Protein AF-A0A3B9CPL5-F1 (afdb_monomer_lite)

Secondary structure (DSSP, 8-state):
--PPP------------------PPPSSSTT-SSSS-----HHHHHHHHHHHHHHHHHGGGGTT-EEEEESHHHHHT-TTGGGTTTT--EEEEE-TT-----

pLDDT: mean 86.82, std 16.68, range [44.97, 98.5]

Foldseek 3Di:
DDDDDDDPDDPDDDPDPPDPPQQADDPDCPPPPFADDDDDDPVQRVQRRVLVNVCVVCVVVQVQAAEDEEEPVLVVCDQCSVCPPPPGRHGRSYYHPDDDRD

Sequence (102 aa):
MFRLPIVLLTASLLTVPVSAQDFELPATDDGLPGAGPIRRYDWFTNLWKRKRRQFADEAPKQEGAVVFLGDSITQGWGQDFRGAFGDLLTANRGISGDTTRG

Structure (mmCIF, N/CA/C/O backbone):
data_AF-A0A3B9CPL5-F1
#
_entry.id   AF-A0A3B9CPL5-F1
#
loop_
_atom_site.group_PDB
_atom_site.id
_atom_site.type_symbol
_atom_site.label_atom_id
_atom_site.label_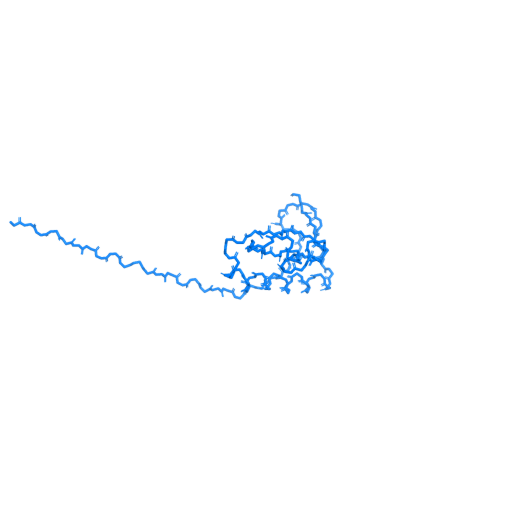alt_id
_atom_site.label_comp_id
_atom_site.label_asym_id
_atom_site.label_entity_id
_atom_site.label_seq_id
_atom_site.pdbx_PDB_ins_code
_atom_site.Cartn_x
_atom_site.Cartn_y
_atom_site.Cartn_z
_atom_site.occupancy
_atom_site.B_iso_or_equiv
_atom_site.auth_seq_id
_atom_site.auth_comp_id
_atom_site.auth_asym_id
_atom_site.auth_atom_id
_atom_site.pdbx_PDB_model_num
ATOM 1 N N . MET A 1 1 ? -8.598 -50.428 43.047 1.00 49.47 1 MET A N 1
ATOM 2 C CA . MET A 1 1 ? -7.229 -50.215 42.531 1.00 49.47 1 MET A CA 1
ATOM 3 C C . MET A 1 1 ? -7.374 -49.845 41.066 1.00 49.47 1 MET A C 1
ATOM 5 O O . MET A 1 1 ? -7.965 -50.652 40.381 1.00 49.47 1 MET A O 1
ATOM 9 N N . PHE A 1 2 ? -7.021 -48.616 40.665 1.00 44.97 2 PHE A N 1
ATOM 10 C CA . PHE A 1 2 ? -6.673 -48.133 39.306 1.00 44.97 2 PHE A CA 1
ATOM 11 C C . PHE A 1 2 ? -6.853 -46.601 39.284 1.00 44.97 2 PHE A C 1
ATOM 13 O O . PHE A 1 2 ? -7.963 -46.092 39.180 1.00 44.97 2 PHE A O 1
ATOM 20 N N . ARG A 1 3 ? -5.750 -45.861 39.468 1.00 50.53 3 ARG A N 1
ATOM 21 C CA . ARG A 1 3 ? -5.668 -44.408 39.245 1.00 50.53 3 ARG A CA 1
ATOM 22 C C . ARG A 1 3 ? -5.059 -44.197 37.857 1.00 50.53 3 ARG A C 1
ATOM 24 O O . ARG A 1 3 ? -3.941 -44.651 37.636 1.00 50.53 3 ARG A O 1
ATOM 31 N N . LEU A 1 4 ? -5.777 -43.546 36.938 1.00 49.66 4 LEU A N 1
ATOM 32 C CA . LEU A 1 4 ? -5.204 -43.101 35.661 1.00 49.66 4 LEU A CA 1
ATOM 33 C C . LEU A 1 4 ? -4.254 -41.909 35.897 1.00 49.66 4 LEU A C 1
ATOM 35 O O . LEU A 1 4 ? -4.619 -41.008 36.657 1.00 49.66 4 LEU A O 1
ATOM 39 N N . PRO A 1 5 ? -3.077 -41.853 35.248 1.00 57.62 5 PRO A N 1
ATOM 40 C CA . PRO A 1 5 ? -2.231 -40.671 35.274 1.00 57.62 5 PRO A CA 1
ATOM 41 C C . PRO A 1 5 ? -2.754 -39.640 34.263 1.00 57.62 5 PRO A C 1
ATOM 43 O O . PRO A 1 5 ? -2.905 -39.931 33.078 1.00 57.62 5 PRO A O 1
ATOM 46 N N . ILE A 1 6 ? -3.029 -38.424 34.734 1.00 64.44 6 ILE A N 1
ATOM 47 C CA . ILE A 1 6 ? -3.262 -37.260 33.874 1.00 64.44 6 ILE A CA 1
ATOM 48 C C . ILE A 1 6 ? -1.894 -36.827 33.340 1.00 64.44 6 ILE A C 1
ATOM 50 O O . ILE A 1 6 ? -1.050 -36.348 34.096 1.00 64.44 6 ILE A O 1
ATOM 54 N N . VAL A 1 7 ? -1.661 -37.024 32.045 1.00 56.59 7 VAL A N 1
ATOM 55 C CA . VAL A 1 7 ? -0.486 -36.497 31.342 1.00 56.59 7 VAL A CA 1
ATOM 56 C C . VAL A 1 7 ? -0.776 -35.035 30.996 1.00 56.59 7 VAL A C 1
ATOM 58 O O . VAL A 1 7 ? -1.617 -34.757 30.144 1.00 56.59 7 VAL A O 1
ATOM 61 N N . LEU A 1 8 ? -0.110 -34.093 31.673 1.00 52.16 8 LEU A N 1
ATOM 62 C CA . LEU A 1 8 ? -0.112 -32.685 31.266 1.00 52.16 8 LEU A CA 1
ATOM 63 C C . LEU A 1 8 ? 0.716 -32.547 29.982 1.00 52.16 8 LEU A C 1
ATOM 65 O O . LEU A 1 8 ? 1.943 -32.606 30.016 1.00 52.16 8 LEU A O 1
ATOM 69 N N . LEU A 1 9 ? 0.041 -32.351 28.851 1.00 52.50 9 LEU A N 1
ATOM 70 C CA . LEU A 1 9 ? 0.677 -31.970 27.597 1.00 52.50 9 LEU A CA 1
ATOM 71 C C . LEU A 1 9 ? 0.952 -30.460 27.639 1.00 52.50 9 LEU A C 1
ATOM 73 O O . LEU A 1 9 ? 0.068 -29.643 27.393 1.00 52.50 9 LEU A O 1
ATOM 77 N N . THR A 1 10 ? 2.170 -30.071 28.004 1.00 57.53 10 THR A N 1
ATOM 78 C CA . THR A 1 10 ? 2.613 -28.677 27.904 1.00 57.53 10 THR A CA 1
ATOM 79 C C . THR A 1 10 ? 2.814 -28.328 26.431 1.00 57.53 10 THR A C 1
ATOM 81 O O . THR A 1 10 ? 3.768 -28.791 25.807 1.00 57.53 10 THR A O 1
ATOM 84 N N . ALA A 1 11 ? 1.918 -27.523 25.863 1.00 58.88 11 ALA A N 1
ATOM 85 C CA . ALA A 1 11 ? 2.119 -26.927 24.550 1.00 58.88 11 ALA A CA 1
ATOM 86 C C . ALA A 1 11 ? 3.240 -25.877 24.646 1.00 58.88 11 ALA A C 1
ATOM 88 O O . ALA A 1 11 ? 3.024 -24.763 25.121 1.00 58.88 11 ALA A O 1
ATOM 89 N N . SER A 1 12 ? 4.457 -26.236 24.235 1.00 63.38 12 SER A N 1
ATOM 90 C CA . SER A 1 12 ? 5.524 -25.258 24.018 1.00 63.38 12 SER A CA 1
ATOM 91 C C . SER A 1 12 ? 5.146 -24.375 22.831 1.00 63.38 12 SER A C 1
ATOM 93 O O . SER A 1 12 ? 5.097 -24.837 21.692 1.00 63.38 12 SER A O 1
ATOM 95 N N . LEU A 1 13 ? 4.875 -23.099 23.103 1.00 60.69 13 LEU A N 1
ATOM 96 C CA . LEU A 1 13 ? 4.741 -22.069 22.080 1.00 60.69 13 LEU A CA 1
ATOM 97 C C . LEU A 1 13 ? 6.107 -21.904 21.401 1.00 60.69 13 LEU A C 1
ATOM 99 O O . LEU A 1 13 ? 7.042 -21.363 21.988 1.00 60.69 13 LEU A O 1
ATOM 103 N N . LEU A 1 14 ? 6.238 -22.418 20.179 1.00 56.34 14 LEU A N 1
ATOM 104 C CA . LEU A 1 14 ? 7.375 -22.124 19.315 1.00 56.34 14 LEU A CA 1
ATOM 105 C C . LEU A 1 14 ? 7.297 -20.646 18.928 1.00 56.34 14 LEU A C 1
ATOM 107 O O . LEU A 1 14 ? 6.504 -20.258 18.071 1.00 56.34 14 LEU A O 1
ATOM 111 N N . THR A 1 15 ? 8.112 -19.813 19.567 1.00 52.50 15 THR A N 1
ATOM 112 C CA . THR A 1 15 ? 8.316 -18.428 19.145 1.00 52.50 15 THR A CA 1
ATOM 113 C C . THR A 1 15 ? 9.110 -18.456 17.844 1.00 52.50 15 THR A C 1
ATOM 115 O O . THR A 1 15 ? 10.333 -18.590 17.851 1.00 52.50 15 THR A O 1
ATOM 118 N N . VAL A 1 16 ? 8.418 -18.393 16.706 1.00 52.16 16 VAL A N 1
ATOM 119 C CA . VAL A 1 16 ? 9.075 -18.213 15.408 1.00 52.16 16 VAL A CA 1
ATOM 120 C C . VAL A 1 16 ? 9.706 -16.820 15.427 1.00 52.16 16 VAL A C 1
ATOM 122 O O . VAL A 1 16 ? 8.975 -15.842 15.606 1.00 52.16 16 VAL A O 1
ATOM 125 N N . PRO A 1 17 ? 11.038 -16.686 15.287 1.00 49.16 17 PRO A N 1
ATOM 126 C CA . PRO A 1 17 ? 11.643 -15.373 15.176 1.00 49.16 17 PRO A CA 1
ATOM 127 C C . PRO A 1 17 ? 11.069 -14.718 13.923 1.00 49.16 17 PRO A C 1
ATOM 129 O O . PRO A 1 17 ? 11.199 -15.247 12.817 1.00 49.16 17 PRO A O 1
ATOM 132 N N . VAL A 1 18 ? 10.405 -13.576 14.096 1.00 51.22 18 VAL A N 1
ATOM 133 C CA . VAL A 1 18 ? 10.035 -12.714 12.977 1.00 51.22 18 VAL A CA 1
ATOM 134 C C . VAL A 1 18 ? 11.354 -12.255 12.369 1.00 51.22 18 VAL A C 1
ATOM 136 O O . VAL A 1 18 ? 12.007 -11.348 12.880 1.00 51.22 18 VAL A O 1
ATOM 139 N N . SER A 1 19 ? 11.791 -12.950 11.317 1.00 51.81 19 SER A N 1
ATOM 140 C CA . SER A 1 19 ? 12.840 -12.461 10.431 1.00 51.81 19 SER A CA 1
ATOM 141 C C . SER A 1 19 ? 12.478 -11.021 10.082 1.00 51.81 19 SER A C 1
ATOM 143 O O . SER A 1 19 ? 11.320 -10.753 9.751 1.00 51.81 19 SER A O 1
ATOM 145 N N . ALA A 1 20 ? 13.431 -10.096 10.217 1.00 56.78 20 ALA A N 1
ATOM 146 C CA . ALA A 1 20 ? 13.276 -8.750 9.694 1.00 56.78 20 ALA A CA 1
ATOM 147 C C . ALA A 1 20 ? 12.960 -8.902 8.204 1.00 56.78 20 ALA A C 1
ATOM 149 O O . ALA A 1 20 ? 13.843 -9.216 7.412 1.00 56.78 20 ALA A O 1
ATOM 150 N N . GLN A 1 21 ? 11.677 -8.812 7.853 1.00 63.75 21 GLN A N 1
ATOM 151 C CA . GLN A 1 21 ? 11.228 -9.053 6.494 1.00 63.75 21 GLN A CA 1
ATOM 152 C C . GLN A 1 21 ? 11.805 -7.927 5.646 1.00 63.75 21 GLN A C 1
ATOM 154 O O . GLN A 1 21 ? 11.334 -6.788 5.678 1.00 63.75 21 GLN A O 1
ATOM 159 N N . ASP A 1 22 ? 12.874 -8.233 4.921 1.00 80.88 22 ASP A N 1
ATOM 160 C CA . ASP A 1 22 ? 13.378 -7.344 3.896 1.00 80.88 22 ASP A CA 1
ATOM 161 C C . ASP A 1 22 ? 12.409 -7.435 2.722 1.00 80.88 22 ASP A C 1
ATOM 163 O O . ASP A 1 22 ? 12.427 -8.362 1.917 1.00 80.88 22 ASP A O 1
ATOM 167 N N . PHE A 1 23 ? 11.488 -6.472 2.681 1.00 90.75 23 PHE A N 1
ATOM 168 C CA . PHE A 1 23 ? 10.456 -6.335 1.656 1.00 90.75 23 PHE A CA 1
ATOM 169 C C . PHE A 1 23 ? 11.020 -5.855 0.312 1.00 90.75 23 PHE A C 1
ATOM 171 O O . PHE A 1 23 ? 10.467 -4.947 -0.308 1.00 90.75 23 PHE A O 1
ATOM 178 N N . GLU A 1 24 ? 12.141 -6.424 -0.115 1.00 92.25 24 GLU A N 1
ATOM 179 C CA . GLU A 1 24 ? 12.752 -6.140 -1.407 1.00 92.25 24 GLU A CA 1
ATOM 180 C C . GLU A 1 24 ? 11.894 -6.697 -2.545 1.00 92.25 24 GLU A C 1
ATOM 182 O O . GLU A 1 24 ? 11.263 -7.751 -2.425 1.00 92.25 24 GLU A O 1
ATOM 187 N N . LEU A 1 25 ? 11.871 -5.977 -3.667 1.00 91.56 25 LEU A N 1
ATOM 188 C CA . LEU A 1 25 ? 11.304 -6.515 -4.898 1.00 91.56 25 LEU A CA 1
ATOM 189 C C . LEU A 1 25 ? 12.298 -7.505 -5.520 1.00 91.56 25 LEU A C 1
ATOM 191 O O . LEU A 1 25 ? 13.492 -7.202 -5.583 1.00 91.56 25 LEU A O 1
ATOM 195 N N . PRO A 1 26 ? 11.835 -8.656 -6.036 1.00 91.12 26 PRO A N 1
ATOM 196 C CA . PRO A 1 26 ? 12.687 -9.561 -6.798 1.00 91.12 26 PRO A CA 1
ATOM 197 C C . PRO A 1 26 ? 13.327 -8.849 -7.997 1.00 91.12 26 PRO A C 1
ATOM 199 O O . PRO A 1 26 ? 12.663 -8.084 -8.706 1.00 91.12 26 PRO A O 1
ATOM 202 N N . ALA A 1 27 ? 14.610 -9.123 -8.246 1.00 92.19 27 ALA A N 1
ATOM 203 C CA . ALA A 1 27 ? 15.373 -8.482 -9.319 1.00 92.19 27 ALA A CA 1
ATOM 204 C C . ALA A 1 27 ? 14.819 -8.801 -10.719 1.00 92.19 27 ALA A C 1
ATOM 206 O O . ALA A 1 27 ? 14.856 -7.946 -11.603 1.00 92.19 27 ALA A O 1
ATOM 207 N N . THR A 1 28 ? 14.265 -10.002 -10.905 1.00 93.00 28 THR A N 1
ATOM 208 C CA . THR A 1 28 ? 13.644 -10.455 -12.156 1.00 93.00 28 THR A CA 1
ATOM 209 C C . THR A 1 28 ? 12.230 -10.975 -11.905 1.00 93.00 28 THR A C 1
ATOM 211 O O . THR A 1 28 ? 11.782 -11.080 -10.762 1.00 93.00 28 THR A O 1
ATOM 214 N N . ASP A 1 29 ? 11.504 -11.236 -12.989 1.00 92.75 29 ASP A N 1
ATOM 215 C CA . ASP A 1 29 ? 10.171 -11.845 -12.951 1.00 92.75 29 ASP A CA 1
ATOM 216 C C . ASP A 1 29 ? 10.235 -13.383 -12.876 1.00 92.75 29 ASP A C 1
ATOM 218 O O . ASP A 1 29 ? 9.199 -14.036 -12.755 1.00 92.75 29 ASP A O 1
ATOM 222 N N . ASP A 1 30 ? 11.436 -13.969 -12.932 1.00 93.31 30 ASP A N 1
ATOM 223 C CA . ASP A 1 30 ? 11.622 -15.418 -12.948 1.00 93.31 30 ASP A CA 1
ATOM 224 C C . ASP A 1 30 ? 11.062 -16.050 -11.671 1.00 93.31 30 ASP A C 1
ATOM 226 O O . ASP A 1 30 ? 11.402 -15.668 -10.551 1.00 93.31 30 ASP A O 1
ATOM 230 N N . GLY A 1 31 ? 10.184 -17.038 -11.846 1.00 91.44 31 GLY A N 1
ATOM 231 C CA . GLY A 1 31 ? 9.535 -17.732 -10.735 1.00 91.44 31 GLY A CA 1
ATOM 232 C C . GLY A 1 31 ? 8.412 -16.946 -10.049 1.00 91.44 31 GLY A C 1
ATOM 233 O O . GLY A 1 31 ? 7.829 -17.463 -9.096 1.00 91.44 31 GLY A O 1
ATOM 234 N N . LEU A 1 32 ? 8.068 -15.739 -10.517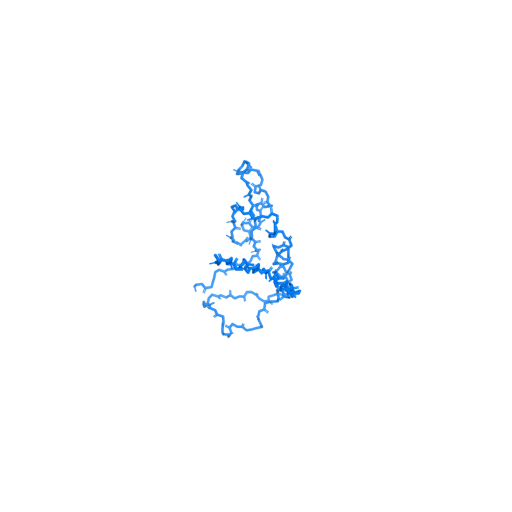 1.00 92.06 32 LEU A N 1
ATOM 235 C CA . LEU A 1 32 ? 6.916 -14.999 -10.003 1.00 92.06 32 LEU A CA 1
ATOM 236 C C . LEU A 1 32 ? 5.629 -15.396 -10.738 1.00 92.06 32 LEU A C 1
ATOM 238 O O . LEU A 1 32 ? 5.637 -15.535 -11.962 1.00 92.06 32 LEU A O 1
ATOM 242 N N . PRO A 1 33 ? 4.500 -15.546 -10.021 1.00 92.81 33 PRO A N 1
ATOM 243 C CA . PRO A 1 33 ? 3.213 -15.769 -10.660 1.00 92.81 33 PRO A CA 1
ATOM 244 C C . PRO A 1 33 ? 2.758 -14.529 -11.446 1.00 92.81 33 PRO A C 1
ATOM 246 O O . PRO A 1 33 ? 3.082 -13.383 -11.105 1.00 92.81 33 PRO A O 1
ATOM 249 N N . GLY A 1 34 ? 1.965 -14.782 -12.486 1.00 92.00 34 GLY A N 1
ATOM 250 C CA . GLY A 1 34 ? 1.414 -13.759 -13.370 1.00 92.00 34 GLY A CA 1
ATOM 251 C C . GLY A 1 34 ? 2.434 -13.156 -14.344 1.00 92.00 34 GLY A C 1
ATOM 252 O O . GLY A 1 34 ? 3.648 -13.220 -14.145 1.00 92.00 34 GLY A O 1
ATOM 253 N N . ALA A 1 35 ? 1.922 -12.554 -15.416 1.00 91.25 35 ALA A N 1
ATOM 254 C CA . ALA A 1 35 ? 2.693 -11.977 -16.520 1.00 91.25 35 ALA A CA 1
ATOM 255 C C . ALA A 1 35 ? 2.656 -10.436 -16.576 1.00 91.25 35 ALA A C 1
ATOM 257 O O . ALA A 1 35 ? 3.334 -9.830 -17.405 1.00 91.25 35 ALA A O 1
ATOM 258 N N . GLY A 1 36 ? 1.847 -9.785 -15.736 1.00 89.50 36 GLY A N 1
ATOM 259 C CA . GLY A 1 36 ? 1.782 -8.325 -15.678 1.00 89.50 36 GLY A CA 1
ATOM 260 C C . GLY A 1 36 ? 3.077 -7.715 -15.130 1.00 89.50 36 GLY A C 1
ATOM 261 O O . GLY A 1 36 ? 3.792 -8.361 -14.366 1.00 89.50 36 GLY A O 1
ATOM 262 N N . PRO A 1 37 ? 3.406 -6.471 -15.499 1.00 90.00 37 PRO A N 1
ATOM 263 C CA . PRO A 1 37 ? 4.696 -5.871 -15.175 1.00 90.00 37 PRO A CA 1
ATOM 264 C C . PRO A 1 37 ? 4.878 -5.634 -13.668 1.00 90.00 37 PRO A C 1
ATOM 266 O O . PRO A 1 37 ? 3.925 -5.326 -12.956 1.00 90.00 37 PRO A O 1
ATOM 269 N N . ILE A 1 38 ? 6.126 -5.699 -13.194 1.00 92.25 38 ILE A N 1
ATOM 270 C CA . ILE A 1 38 ? 6.547 -5.106 -11.914 1.00 92.25 38 ILE A CA 1
ATOM 271 C C . ILE A 1 38 ? 7.395 -3.876 -12.210 1.00 92.25 38 ILE A C 1
ATOM 273 O O . ILE A 1 38 ? 8.394 -3.940 -12.932 1.00 92.25 38 ILE A O 1
ATOM 277 N N . ARG A 1 39 ? 7.021 -2.742 -11.617 1.00 93.94 39 ARG A N 1
ATOM 278 C CA . ARG A 1 39 ? 7.838 -1.528 -11.672 1.00 93.94 39 ARG A CA 1
ATOM 279 C C . ARG A 1 39 ? 9.071 -1.711 -10.791 1.00 93.94 39 ARG A C 1
ATOM 281 O O . ARG A 1 39 ? 8.958 -2.142 -9.652 1.00 93.94 39 ARG A O 1
ATOM 288 N N . ARG A 1 40 ? 10.245 -1.344 -11.305 1.00 94.56 40 ARG A N 1
ATOM 289 C CA . ARG A 1 40 ? 11.528 -1.408 -10.574 1.00 94.56 40 ARG A CA 1
ATOM 290 C C . ARG A 1 40 ? 12.300 -0.093 -10.609 1.00 94.56 40 ARG A C 1
ATOM 292 O O . ARG A 1 40 ? 13.514 -0.070 -10.468 1.00 94.56 40 ARG A O 1
ATOM 299 N N . TYR A 1 41 ? 11.597 1.013 -10.829 1.00 95.75 41 TYR A N 1
ATOM 300 C CA . TYR A 1 41 ? 12.193 2.335 -10.672 1.00 95.75 41 TYR A CA 1
ATOM 301 C C . TYR A 1 41 ? 12.522 2.573 -9.198 1.00 95.75 41 TYR A C 1
ATOM 303 O O . TYR A 1 41 ? 11.710 2.228 -8.340 1.00 95.75 41 TYR A O 1
ATOM 311 N N . ASP A 1 42 ? 13.646 3.230 -8.908 1.00 96.56 42 ASP A N 1
ATOM 312 C CA . ASP A 1 42 ? 14.119 3.464 -7.535 1.00 96.56 42 ASP A CA 1
ATOM 313 C C . ASP A 1 42 ? 13.038 4.048 -6.621 1.00 96.56 42 ASP A C 1
ATOM 315 O O . ASP A 1 42 ? 12.868 3.625 -5.476 1.00 96.56 42 ASP A O 1
ATOM 319 N N . TRP A 1 43 ? 12.252 5.001 -7.128 1.00 96.62 43 TRP A N 1
ATOM 320 C CA . TRP A 1 43 ? 11.163 5.609 -6.364 1.00 96.62 43 TRP A CA 1
ATOM 321 C C . TRP A 1 43 ? 10.082 4.589 -5.966 1.00 96.62 43 TRP A C 1
ATOM 323 O O . TRP A 1 43 ? 9.547 4.674 -4.859 1.00 96.62 43 TRP A O 1
ATOM 333 N N . PHE A 1 44 ? 9.772 3.624 -6.839 1.00 97.12 44 PHE A N 1
ATOM 334 C CA . PHE A 1 44 ? 8.755 2.604 -6.594 1.00 97.12 44 PHE A CA 1
ATOM 335 C C . PHE A 1 44 ? 9.288 1.524 -5.659 1.00 97.12 44 PHE A C 1
ATOM 337 O O . PHE A 1 44 ? 8.615 1.202 -4.688 1.00 97.12 44 PHE A O 1
ATOM 344 N N . THR A 1 45 ? 10.511 1.034 -5.872 1.00 96.00 45 THR A N 1
ATOM 345 C CA . THR A 1 45 ? 11.147 0.048 -4.982 1.00 96.00 45 THR A CA 1
ATOM 346 C C . THR A 1 45 ? 11.232 0.577 -3.547 1.00 96.00 45 THR A C 1
ATOM 348 O O . THR A 1 45 ? 10.843 -0.104 -2.596 1.00 96.00 45 THR A O 1
ATOM 351 N N . ASN A 1 46 ? 11.628 1.844 -3.380 1.00 96.12 46 ASN A N 1
ATOM 352 C CA . ASN A 1 46 ? 11.657 2.500 -2.072 1.00 96.12 46 ASN A CA 1
ATOM 353 C C . ASN A 1 46 ? 10.256 2.661 -1.457 1.00 96.12 46 ASN A C 1
ATOM 355 O O . ASN A 1 46 ? 10.074 2.456 -0.252 1.00 96.12 46 ASN A O 1
ATOM 359 N N . LEU A 1 47 ? 9.252 3.025 -2.265 1.00 97.19 47 LEU A N 1
ATOM 360 C CA . LEU A 1 47 ? 7.864 3.124 -1.810 1.00 97.19 47 LEU A CA 1
ATOM 361 C C . LEU A 1 47 ? 7.317 1.759 -1.377 1.00 97.19 47 LEU A C 1
ATOM 363 O O . LEU A 1 47 ? 6.738 1.669 -0.294 1.00 97.19 47 LEU A O 1
ATOM 367 N N . TRP A 1 48 ? 7.526 0.723 -2.188 1.00 97.06 48 TRP A N 1
ATOM 368 C CA . TRP A 1 48 ? 7.128 -0.654 -1.922 1.00 97.06 48 TRP A CA 1
ATOM 369 C C . TRP A 1 48 ? 7.701 -1.128 -0.591 1.00 97.06 48 TRP A C 1
ATOM 371 O O . TRP A 1 48 ? 6.941 -1.461 0.318 1.00 97.06 48 TRP A O 1
ATOM 381 N N . LYS A 1 49 ? 9.027 -1.044 -0.418 1.00 96.25 49 LYS A N 1
ATOM 382 C CA . LYS A 1 49 ? 9.703 -1.460 0.817 1.00 96.25 49 LYS A CA 1
AT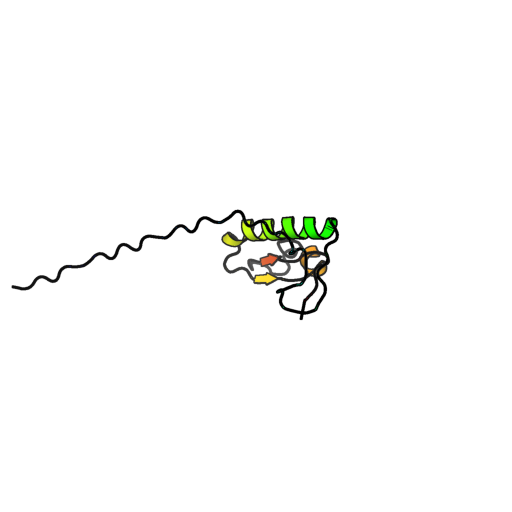OM 383 C C . LYS A 1 49 ? 9.152 -0.725 2.040 1.00 96.25 49 LYS A C 1
ATOM 385 O O . LYS A 1 49 ? 8.848 -1.347 3.058 1.00 96.25 49 LYS A O 1
ATOM 390 N N . ARG A 1 50 ? 8.967 0.598 1.941 1.00 96.50 50 ARG A N 1
ATOM 391 C CA . ARG A 1 50 ? 8.397 1.414 3.025 1.00 96.50 50 ARG A CA 1
ATOM 392 C C . ARG A 1 50 ? 6.963 1.002 3.363 1.00 96.50 50 ARG A C 1
ATOM 394 O O . ARG A 1 50 ? 6.644 0.867 4.540 1.00 96.50 50 ARG A O 1
ATOM 401 N N . LYS A 1 51 ? 6.103 0.813 2.359 1.00 97.44 51 LYS A N 1
ATOM 402 C CA . LYS A 1 51 ? 4.692 0.457 2.559 1.00 97.44 51 LYS A CA 1
ATOM 403 C C . LYS A 1 51 ? 4.526 -0.950 3.108 1.00 97.44 51 LYS A C 1
ATOM 405 O O . LYS A 1 51 ? 3.809 -1.127 4.082 1.00 97.44 51 LYS A O 1
ATOM 410 N N . ARG A 1 52 ? 5.238 -1.930 2.556 1.00 97.12 52 ARG A N 1
ATOM 411 C CA . ARG A 1 52 ? 5.214 -3.312 3.046 1.00 97.12 52 ARG A CA 1
ATOM 412 C C . ARG A 1 52 ? 5.692 -3.415 4.497 1.00 97.12 52 ARG A C 1
ATOM 414 O O . ARG A 1 52 ? 5.055 -4.116 5.275 1.00 97.12 52 ARG A O 1
ATOM 421 N N . ARG A 1 53 ? 6.713 -2.636 4.882 1.00 96.25 53 ARG A N 1
ATOM 422 C CA . ARG A 1 53 ? 7.128 -2.504 6.288 1.00 96.25 53 ARG A CA 1
ATOM 423 C C . ARG A 1 53 ? 6.030 -1.913 7.164 1.00 96.25 53 ARG A C 1
ATOM 425 O O . ARG A 1 53 ? 5.656 -2.538 8.145 1.00 96.25 53 ARG A O 1
ATOM 432 N N . GLN A 1 54 ? 5.463 -0.773 6.762 1.00 95.88 54 GLN A N 1
ATOM 433 C CA . GLN A 1 54 ? 4.342 -0.153 7.474 1.00 95.88 54 GLN A CA 1
ATOM 434 C C . GLN A 1 54 ? 3.189 -1.154 7.680 1.00 95.88 54 GLN A C 1
ATOM 436 O O . GLN A 1 54 ? 2.642 -1.254 8.772 1.00 95.88 54 GLN A O 1
ATOM 441 N N . PHE A 1 55 ? 2.841 -1.931 6.652 1.00 96.88 55 PHE A N 1
ATOM 442 C CA . PHE A 1 55 ? 1.765 -2.918 6.741 1.00 96.88 55 PHE A CA 1
ATOM 443 C C . PHE A 1 55 ? 2.073 -4.039 7.731 1.00 96.88 55 PHE A C 1
ATOM 445 O O . PHE A 1 55 ? 1.171 -4.466 8.442 1.00 96.88 55 PHE A O 1
ATOM 452 N N . ALA A 1 56 ? 3.319 -4.512 7.782 1.00 95.81 56 ALA A N 1
ATOM 453 C CA . ALA A 1 56 ? 3.732 -5.530 8.741 1.00 95.81 56 ALA A CA 1
ATOM 454 C C . ALA A 1 56 ? 3.712 -5.002 10.183 1.00 95.81 56 ALA A C 1
ATOM 456 O O . ALA A 1 56 ? 3.217 -5.693 11.070 1.00 95.81 56 ALA A O 1
ATOM 457 N N . ASP A 1 57 ? 4.164 -3.764 10.397 1.00 95.06 57 ASP A N 1
ATOM 458 C CA . ASP A 1 57 ? 4.152 -3.114 11.712 1.00 95.06 57 ASP A CA 1
ATOM 459 C C . ASP A 1 57 ? 2.717 -2.864 12.220 1.00 95.06 57 ASP A C 1
ATOM 461 O O . ASP A 1 57 ? 2.439 -2.943 13.419 1.00 95.06 57 ASP A O 1
ATOM 465 N N . GLU A 1 58 ? 1.783 -2.564 11.312 1.00 95.44 58 GLU A N 1
ATOM 466 C CA . GLU A 1 58 ? 0.377 -2.305 11.640 1.00 95.44 58 GLU A CA 1
ATOM 467 C C . GLU A 1 58 ? -0.491 -3.567 11.700 1.00 95.44 58 GLU A C 1
ATOM 469 O O . GLU A 1 58 ? -1.553 -3.530 12.323 1.00 95.44 58 GLU A O 1
ATOM 474 N N . ALA A 1 59 ? -0.061 -4.678 11.091 1.00 94.88 59 ALA A N 1
ATOM 475 C CA . ALA A 1 59 ? -0.858 -5.900 10.975 1.00 94.88 59 ALA A CA 1
ATOM 476 C C . ALA A 1 59 ? -1.447 -6.392 12.313 1.00 94.88 59 ALA A C 1
ATOM 478 O O . ALA A 1 59 ? -2.647 -6.666 12.329 1.00 94.88 59 ALA A O 1
ATOM 479 N N . PRO A 1 60 ? -0.706 -6.423 13.445 1.00 95.94 60 PRO A N 1
ATOM 480 C CA . PRO A 1 60 ? -1.276 -6.850 14.726 1.00 95.94 60 PRO A CA 1
ATOM 481 C C . PRO A 1 60 ? -2.415 -5.954 15.230 1.00 95.94 60 PRO A C 1
ATOM 483 O O . PRO A 1 60 ? -3.300 -6.413 15.939 1.00 95.94 60 PRO A O 1
ATOM 486 N N . LYS A 1 61 ? -2.410 -4.663 14.872 1.00 96.12 61 LYS A N 1
ATOM 487 C CA . LYS A 1 61 ? -3.442 -3.692 15.281 1.00 96.12 61 LYS A CA 1
ATOM 488 C C . LYS A 1 61 ? -4.661 -3.701 14.357 1.00 96.12 61 LYS A C 1
ATOM 490 O O . LYS A 1 61 ? -5.653 -3.046 14.652 1.00 96.12 61 LYS A O 1
ATOM 495 N N . GLN A 1 62 ? -4.555 -4.381 13.220 1.00 96.69 62 GLN A N 1
ATOM 496 C CA . GLN A 1 62 ? -5.554 -4.414 12.153 1.00 96.69 62 GLN A CA 1
ATOM 497 C C . GLN A 1 62 ? -6.141 -5.823 11.980 1.00 96.69 62 GLN A C 1
ATOM 499 O O . GLN A 1 62 ? -6.722 -6.139 10.942 1.00 96.69 62 GLN A O 1
ATOM 504 N N . GLU A 1 63 ? -6.001 -6.679 12.993 1.00 96.62 63 GLU A N 1
ATOM 505 C CA . GLU A 1 63 ? -6.701 -7.957 13.038 1.00 96.62 63 GLU A CA 1
ATOM 506 C C . GLU A 1 63 ? -8.221 -7.718 13.046 1.00 96.62 63 GLU A C 1
ATOM 508 O O . GLU A 1 63 ? -8.733 -6.898 13.805 1.00 96.62 63 GLU A O 1
ATOM 513 N N . GLY A 1 64 ? -8.939 -8.392 12.142 1.00 96.75 64 GLY A N 1
ATOM 514 C CA . GLY A 1 64 ? -10.378 -8.186 11.938 1.00 96.75 64 GLY A CA 1
ATOM 515 C C . GLY A 1 64 ? -10.753 -6.945 11.115 1.00 96.75 64 GLY A C 1
ATOM 516 O O . GLY A 1 64 ? -11.940 -6.673 10.952 1.00 96.75 64 GLY A O 1
ATOM 517 N N . ALA A 1 65 ? -9.780 -6.200 10.578 1.00 97.81 65 ALA A N 1
ATOM 518 C CA . ALA A 1 65 ? -10.053 -5.031 9.746 1.00 97.81 65 ALA A CA 1
ATOM 519 C C . ALA A 1 65 ? -10.632 -5.393 8.366 1.00 97.81 65 ALA A C 1
ATOM 521 O O . ALA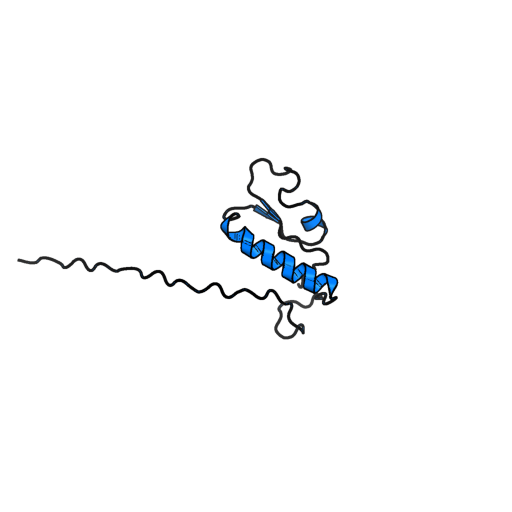 A 1 65 ? -10.267 -6.402 7.759 1.00 97.81 65 ALA A O 1
ATOM 522 N N . VAL A 1 66 ? -11.443 -4.494 7.803 1.00 97.56 66 VAL A N 1
ATOM 523 C CA . VAL A 1 66 ? -11.757 -4.480 6.369 1.00 97.56 66 VAL A CA 1
ATOM 524 C C . VAL A 1 66 ? -10.531 -3.978 5.610 1.00 97.56 66 VAL A C 1
ATOM 526 O O . VAL A 1 66 ? -10.108 -2.828 5.760 1.00 97.56 66 VAL A O 1
ATOM 529 N N . VAL A 1 67 ? -9.943 -4.852 4.795 1.00 97.88 67 VAL A N 1
ATOM 530 C CA . VAL A 1 67 ? -8.709 -4.563 4.059 1.00 97.88 67 VAL A CA 1
ATOM 531 C C . VAL A 1 67 ? -9.026 -4.066 2.653 1.00 97.88 67 VAL A C 1
ATOM 533 O O . VAL A 1 67 ? -9.656 -4.764 1.862 1.00 97.88 67 VAL A O 1
ATOM 536 N N . PHE A 1 68 ? -8.509 -2.889 2.313 1.00 98.25 68 PHE A N 1
ATOM 537 C CA . PHE A 1 68 ? -8.576 -2.328 0.968 1.00 98.25 68 PHE A CA 1
ATOM 538 C C . PHE A 1 68 ? -7.208 -2.447 0.304 1.00 98.25 68 PHE A C 1
ATOM 540 O O . PHE A 1 68 ? -6.243 -1.816 0.737 1.00 98.25 68 PHE A O 1
ATOM 547 N N . LEU A 1 69 ? -7.124 -3.246 -0.755 1.00 97.81 69 LEU A N 1
ATOM 548 C CA . LEU A 1 69 ? -5.910 -3.465 -1.539 1.00 97.81 69 LEU A CA 1
ATOM 549 C C . LEU A 1 69 ? -6.037 -2.761 -2.892 1.00 97.81 69 LEU A C 1
ATOM 551 O O . LEU A 1 69 ? -7.102 -2.787 -3.502 1.00 97.81 69 LEU A O 1
ATOM 555 N N . GLY A 1 70 ? -4.967 -2.125 -3.363 1.00 97.19 70 GLY A N 1
ATOM 556 C CA . GLY A 1 70 ? -4.976 -1.480 -4.672 1.00 97.19 70 GLY A CA 1
ATOM 557 C C . GLY A 1 70 ? -3.778 -0.574 -4.905 1.00 97.19 70 GLY A C 1
ATOM 558 O O . GLY A 1 70 ? -2.734 -0.714 -4.271 1.00 97.19 70 GLY A O 1
ATOM 559 N N . ASP A 1 71 ? -3.957 0.374 -5.814 1.00 97.69 71 ASP A N 1
ATOM 560 C CA . ASP A 1 71 ? -2.895 1.241 -6.306 1.00 97.69 71 ASP A CA 1
ATOM 561 C C . ASP A 1 71 ? -2.892 2.624 -5.615 1.00 97.69 71 ASP A C 1
ATOM 563 O O . ASP A 1 71 ? -3.224 2.774 -4.430 1.00 97.69 71 ASP A O 1
ATOM 567 N N . SER A 1 72 ? -2.498 3.660 -6.362 1.00 98.06 72 SER A N 1
ATOM 568 C CA . SER A 1 72 ? -2.490 5.053 -5.920 1.00 98.06 72 SER A CA 1
ATOM 569 C C . SER A 1 72 ? -3.869 5.567 -5.515 1.00 98.06 72 SER A C 1
ATOM 571 O O . SER A 1 72 ? -3.937 6.405 -4.614 1.00 98.06 72 SER A O 1
ATOM 573 N N . ILE A 1 73 ? -4.950 5.069 -6.125 1.00 98.38 73 ILE A N 1
ATOM 574 C CA . ILE A 1 73 ? -6.319 5.460 -5.790 1.00 98.38 73 ILE A CA 1
ATOM 575 C C . ILE A 1 73 ? -6.611 5.014 -4.363 1.00 98.38 73 ILE A C 1
ATOM 577 O O . ILE A 1 73 ? -6.944 5.848 -3.522 1.00 98.38 73 ILE A O 1
ATOM 581 N N . THR A 1 74 ? -6.392 3.732 -4.056 1.00 98.50 74 THR A N 1
ATOM 582 C CA . THR A 1 74 ? -6.570 3.195 -2.702 1.00 98.50 74 THR A CA 1
ATOM 583 C C . THR A 1 74 ? -5.645 3.907 -1.720 1.00 98.50 74 THR A C 1
ATOM 585 O O . THR A 1 74 ? -6.112 4.388 -0.692 1.00 98.50 74 THR A O 1
ATOM 588 N N . GLN A 1 75 ? -4.360 4.084 -2.050 1.00 98.25 75 GLN A N 1
ATOM 589 C CA . GLN A 1 75 ? -3.408 4.777 -1.171 1.00 98.25 75 GLN A CA 1
ATOM 590 C C . GLN A 1 75 ? -3.850 6.218 -0.842 1.00 98.25 75 GLN A C 1
ATOM 592 O O . GLN A 1 75 ? -3.687 6.676 0.291 1.00 98.25 75 GLN A O 1
ATOM 597 N N . GLY A 1 76 ? -4.395 6.939 -1.826 1.00 97.81 76 GLY A N 1
ATOM 598 C CA . GLY A 1 76 ? -4.790 8.347 -1.720 1.00 97.81 76 GLY A CA 1
ATOM 599 C C . GLY A 1 76 ? -5.999 8.614 -0.817 1.00 97.81 76 GLY A C 1
ATOM 600 O O . GLY A 1 76 ? -6.245 9.766 -0.441 1.00 97.81 76 GLY A O 1
ATOM 601 N N . TRP A 1 77 ? -6.735 7.574 -0.425 1.00 97.75 77 TRP A N 1
ATOM 602 C CA . TRP A 1 77 ? -7.824 7.693 0.546 1.00 97.75 77 TRP A CA 1
ATOM 603 C C . TRP A 1 77 ? -7.347 7.883 1.989 1.00 97.75 77 TRP A C 1
ATOM 605 O O . TRP A 1 77 ? -8.116 8.379 2.806 1.00 97.75 77 TRP A O 1
ATOM 615 N N . GLY A 1 78 ? -6.085 7.568 2.300 1.00 95.69 78 GLY A N 1
ATOM 616 C CA . GLY A 1 78 ? -5.568 7.631 3.671 1.00 95.69 78 GLY A CA 1
ATOM 617 C C . GLY A 1 78 ? -5.921 6.392 4.502 1.00 95.69 78 GLY A C 1
ATOM 618 O O . GLY A 1 78 ? -6.609 5.488 4.034 1.00 95.69 78 GLY A O 1
ATOM 619 N N . GLN A 1 79 ? -5.391 6.310 5.724 1.00 92.00 79 GLN A N 1
ATOM 620 C CA . GLN A 1 79 ? -5.467 5.088 6.543 1.00 92.00 79 GLN A CA 1
ATOM 621 C C . GLN A 1 79 ? -6.878 4.778 7.058 1.00 92.00 79 GLN A C 1
ATOM 623 O O . GLN A 1 79 ? -7.263 3.615 7.126 1.00 92.00 79 GLN A O 1
ATOM 628 N N . ASP A 1 80 ? -7.643 5.817 7.376 1.00 91.88 80 ASP A N 1
ATOM 629 C CA . ASP A 1 80 ? -9.009 5.759 7.905 1.00 91.88 80 ASP A CA 1
ATOM 630 C C . ASP A 1 80 ? -10.077 5.952 6.815 1.00 91.88 80 ASP A C 1
ATOM 632 O O . ASP A 1 80 ? -11.254 6.140 7.119 1.00 91.88 80 ASP A O 1
ATOM 636 N N . PHE A 1 81 ? -9.667 5.988 5.539 1.00 96.06 81 PHE A N 1
ATOM 637 C CA . PHE A 1 81 ? -10.543 6.285 4.403 1.00 96.06 81 PHE A CA 1
ATOM 638 C C . PHE A 1 81 ? -11.384 7.557 4.602 1.00 96.06 81 PHE A C 1
ATOM 640 O O . PHE A 1 81 ? -12.516 7.640 4.124 1.00 96.06 81 PHE A O 1
ATOM 647 N N . ARG A 1 82 ? -10.835 8.562 5.305 1.00 95.06 82 ARG A N 1
ATOM 648 C CA . ARG A 1 82 ? -11.523 9.825 5.630 1.00 95.06 82 ARG A CA 1
ATOM 649 C C . ARG A 1 82 ? -12.823 9.614 6.419 1.00 95.06 82 ARG A C 1
ATOM 651 O O . ARG A 1 82 ? -13.758 10.401 6.282 1.00 95.06 82 ARG A O 1
ATOM 658 N N . GLY A 1 83 ? -12.912 8.526 7.185 1.00 95.38 83 GLY A N 1
ATOM 659 C CA . GLY A 1 83 ? -14.094 8.163 7.968 1.00 95.38 83 GLY A CA 1
ATOM 660 C C . GLY A 1 83 ? -15.273 7.634 7.145 1.00 95.38 83 GLY A C 1
ATOM 661 O O . GLY A 1 83 ? -16.369 7.498 7.684 1.00 95.38 83 GLY A O 1
ATOM 662 N N . ALA A 1 84 ? -15.086 7.312 5.858 1.00 96.62 84 ALA A N 1
ATOM 663 C CA . ALA A 1 84 ? -16.174 6.883 4.970 1.00 96.62 84 ALA A CA 1
ATOM 664 C C . ALA A 1 84 ? -16.881 5.587 5.416 1.00 96.62 84 ALA A C 1
ATOM 666 O O . ALA A 1 84 ? -17.995 5.311 4.975 1.00 96.62 84 ALA A O 1
ATOM 667 N N . PHE A 1 85 ? -16.244 4.803 6.289 1.00 96.00 85 PHE A N 1
ATOM 668 C CA . PHE A 1 85 ? -16.735 3.510 6.764 1.00 96.00 85 PHE A CA 1
ATOM 669 C C . PHE A 1 85 ? -17.184 3.517 8.236 1.00 96.00 85 PHE A C 1
ATOM 671 O O . PHE A 1 85 ? -17.401 2.451 8.810 1.00 96.00 85 PHE A O 1
ATOM 678 N N . GLY A 1 86 ? -17.368 4.698 8.841 1.00 95.19 86 GLY A N 1
ATOM 679 C CA . GLY A 1 86 ? -17.854 4.831 10.218 1.00 95.19 86 GLY A CA 1
ATOM 680 C C . GLY A 1 86 ? -16.943 4.127 11.227 1.00 95.19 86 GLY A C 1
ATOM 681 O O . GLY A 1 86 ? -15.732 4.327 11.206 1.00 95.19 86 GLY A O 1
ATOM 682 N N . ASP A 1 87 ? -17.530 3.281 12.077 1.00 95.62 87 ASP A N 1
ATOM 683 C CA . ASP A 1 87 ? -16.817 2.567 13.148 1.00 95.62 87 ASP A CA 1
ATOM 684 C C . ASP A 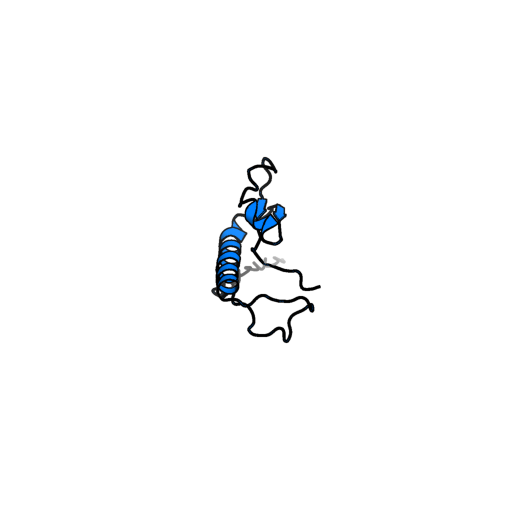1 87 ? -16.095 1.293 12.673 1.00 95.62 87 ASP A C 1
ATOM 686 O O . ASP A 1 87 ? -15.517 0.561 13.480 1.00 95.62 87 ASP A O 1
ATOM 690 N N . LEU A 1 88 ? -16.135 0.983 11.371 1.00 96.50 88 LEU A N 1
ATOM 691 C CA . LEU A 1 88 ? -15.414 -0.169 10.842 1.00 96.50 88 LEU A CA 1
ATOM 692 C C . LEU A 1 88 ? -13.908 0.044 10.986 1.00 96.50 88 LEU A C 1
ATOM 694 O O . LEU A 1 88 ? -13.347 1.031 10.513 1.00 96.50 88 LEU A O 1
ATOM 698 N N . LEU A 1 89 ? -13.230 -0.942 11.571 1.00 96.94 89 LEU A N 1
ATOM 699 C CA . LEU A 1 89 ? -11.778 -1.002 11.533 1.00 96.94 89 LEU A CA 1
ATOM 700 C C . LEU A 1 89 ? -11.342 -1.232 10.082 1.00 96.94 89 LEU A C 1
ATOM 702 O O . LEU A 1 89 ? -11.642 -2.274 9.501 1.00 96.94 89 LEU A O 1
ATOM 706 N N . THR A 1 90 ? -10.635 -0.276 9.487 1.00 97.44 90 THR A N 1
ATOM 707 C CA . THR A 1 90 ? -10.139 -0.377 8.109 1.00 97.44 90 THR A CA 1
ATOM 708 C C . THR A 1 90 ? -8.623 -0.502 8.061 1.00 97.44 90 THR A C 1
ATOM 710 O O . THR A 1 90 ? -7.911 0.062 8.891 1.00 97.44 90 THR A O 1
ATOM 713 N N . ALA A 1 91 ? -8.114 -1.191 7.042 1.00 98.19 91 ALA A N 1
ATOM 714 C CA . ALA A 1 91 ? -6.689 -1.251 6.743 1.00 98.19 91 ALA A CA 1
ATOM 715 C C . ALA A 1 91 ? -6.439 -0.891 5.276 1.00 98.19 91 ALA A C 1
ATOM 717 O O . ALA A 1 91 ? -6.842 -1.613 4.360 1.00 98.19 91 ALA A O 1
ATOM 718 N N . ASN A 1 92 ? -5.746 0.224 5.045 1.00 98.44 92 ASN A N 1
ATOM 719 C CA . ASN A 1 92 ? -5.364 0.651 3.706 1.00 98.44 92 ASN A CA 1
ATOM 720 C C . ASN A 1 92 ? -4.048 -0.015 3.284 1.00 98.44 92 ASN A C 1
ATOM 722 O O . ASN A 1 92 ? -2.985 0.253 3.849 1.00 98.44 92 ASN A O 1
ATOM 726 N N . ARG A 1 93 ? -4.116 -0.872 2.263 1.00 98.31 93 ARG A N 1
ATOM 727 C CA . ARG A 1 93 ? -2.976 -1.582 1.669 1.00 98.31 93 ARG A CA 1
ATOM 728 C C . ARG A 1 93 ? -2.624 -1.080 0.269 1.00 98.31 93 ARG A C 1
ATOM 730 O O . ARG A 1 93 ? -1.996 -1.801 -0.496 1.00 98.31 93 ARG A O 1
ATOM 737 N N . GLY A 1 94 ? -3.012 0.151 -0.062 1.00 98.38 94 GLY A N 1
ATOM 738 C CA . GLY A 1 94 ? -2.706 0.781 -1.342 1.00 98.38 94 GLY A CA 1
ATOM 739 C C . GLY A 1 94 ? -1.226 1.138 -1.508 1.00 98.38 94 GLY A C 1
ATOM 740 O O . GLY A 1 94 ? -0.609 1.700 -0.592 1.00 98.38 94 GLY A O 1
ATOM 741 N N . ILE A 1 95 ? -0.670 0.869 -2.692 1.00 98.19 95 ILE A N 1
ATOM 742 C CA . ILE A 1 95 ? 0.689 1.264 -3.085 1.00 98.19 95 ILE A CA 1
ATOM 743 C C . ILE A 1 95 ? 0.633 2.008 -4.426 1.00 98.19 95 ILE A C 1
ATOM 745 O O . ILE A 1 95 ? 0.193 1.485 -5.442 1.00 98.19 95 ILE A O 1
ATOM 749 N N . SER A 1 96 ? 1.095 3.258 -4.455 1.00 97.56 96 SER A N 1
ATOM 750 C CA . SER A 1 96 ? 1.090 4.061 -5.681 1.00 97.56 96 SER A CA 1
ATOM 751 C C . SER A 1 96 ? 1.931 3.427 -6.788 1.00 97.56 96 SER A C 1
ATOM 753 O O . SER A 1 96 ? 3.108 3.132 -6.590 1.00 97.56 96 SER A O 1
ATOM 755 N N . GLY A 1 97 ? 1.330 3.276 -7.96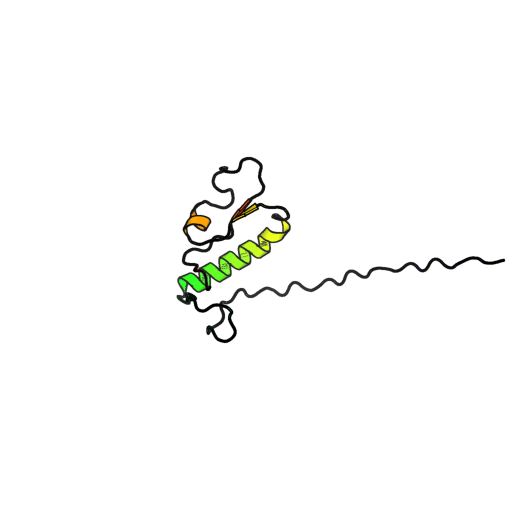9 1.00 95.38 97 GLY A N 1
ATOM 756 C CA . GLY A 1 97 ? 1.966 2.685 -9.145 1.00 95.38 97 GLY A CA 1
ATOM 757 C C . GLY A 1 97 ? 1.903 1.159 -9.204 1.00 95.38 97 GLY A C 1
ATOM 758 O O . GLY A 1 97 ? 2.404 0.600 -10.179 1.00 95.38 97 GLY A O 1
ATOM 759 N N . ASP A 1 98 ? 1.306 0.508 -8.206 1.00 95.88 98 ASP A N 1
ATOM 760 C CA . ASP A 1 98 ? 1.160 -0.943 -8.182 1.00 95.88 98 ASP A CA 1
ATOM 761 C C . ASP A 1 98 ? 0.205 -1.427 -9.285 1.00 95.88 98 ASP A C 1
ATOM 763 O O . ASP A 1 98 ? -0.711 -0.706 -9.689 1.00 95.88 98 ASP A O 1
ATOM 767 N N . THR A 1 99 ? 0.442 -2.629 -9.808 1.00 93.06 99 THR A N 1
ATOM 768 C CA . THR A 1 99 ? -0.343 -3.207 -10.911 1.00 93.06 99 THR A CA 1
ATOM 769 C C . THR A 1 99 ? -0.581 -4.692 -10.691 1.00 93.06 99 THR A C 1
ATOM 771 O O . THR A 1 99 ? 0.283 -5.405 -10.188 1.00 93.06 99 THR A O 1
ATOM 774 N N . THR A 1 100 ? -1.742 -5.187 -11.120 1.00 92.81 100 THR A N 1
ATOM 775 C CA . THR A 1 100 ? -2.035 -6.624 -11.102 1.00 92.81 100 THR A CA 1
ATOM 776 C C . THR A 1 100 ? -1.095 -7.389 -12.028 1.00 92.81 100 THR A C 1
ATOM 778 O O . THR A 1 100 ? -0.759 -6.902 -13.110 1.00 92.81 100 THR A O 1
ATOM 781 N N . ARG A 1 101 ? -0.742 -8.622 -11.649 1.00 91.56 101 ARG A N 1
ATOM 782 C CA . ARG A 1 101 ? 0.075 -9.508 -12.489 1.00 91.56 101 ARG A CA 1
ATOM 783 C C . ARG A 1 101 ? -0.713 -10.536 -13.309 1.00 91.56 101 ARG A C 1
ATOM 785 O O . ARG A 1 101 ? -0.112 -11.132 -14.194 1.00 91.56 101 ARG A O 1
ATOM 792 N N . GLY A 1 102 ? -2.027 -10.667 -13.109 1.00 82.62 102 GLY A N 1
ATOM 793 C CA . GLY A 1 102 ? -2.853 -11.673 -13.794 1.00 82.62 102 GLY A CA 1
ATOM 794 C C . GLY A 1 102 ? -2.858 -12.985 -13.038 1.00 82.62 102 GLY A C 1
ATOM 795 O O . GLY A 1 102 ? -1.815 -13.672 -13.068 1.00 82.62 102 GLY A O 1
#

Radius of gyration: 20.84 Å; chains: 1; bounding box: 33×60×59 Å